Protein AF-A0A288GSP4-F1 (afdb_monomer_lite)

Structure (mmCIF, N/CA/C/O backbone):
data_AF-A0A288GSP4-F1
#
_entry.id   AF-A0A288GSP4-F1
#
loop_
_atom_site.group_PDB
_atom_site.id
_atom_site.type_symbol
_atom_site.label_atom_id
_atom_site.label_alt_id
_atom_site.label_comp_id
_atom_site.label_asym_id
_atom_site.label_entity_id
_atom_site.label_seq_id
_atom_site.pdbx_PDB_ins_code
_atom_site.Cartn_x
_atom_site.Cartn_y
_atom_site.Cartn_z
_atom_site.occupancy
_atom_site.B_iso_or_equiv
_atom_site.auth_seq_id
_atom_site.auth_comp_id
_atom_site.auth_asym_id
_atom_site.auth_atom_id
_atom_site.pdbx_PDB_model_num
ATOM 1 N N . MET A 1 1 ? 4.087 21.436 -51.937 1.00 36.59 1 MET A N 1
ATOM 2 C CA . MET A 1 1 ? 5.367 20.720 -51.729 1.00 36.59 1 MET A CA 1
ATOM 3 C C . MET A 1 1 ? 5.870 21.070 -50.325 1.00 36.59 1 MET A C 1
ATOM 5 O O . MET A 1 1 ? 6.119 22.237 -50.080 1.00 36.59 1 MET A O 1
ATOM 9 N N . ALA A 1 2 ? 5.588 20.204 -49.338 1.00 42.44 2 ALA A N 1
ATOM 10 C CA . ALA A 1 2 ? 6.560 19.403 -48.556 1.00 42.44 2 ALA A CA 1
ATOM 11 C C . ALA A 1 2 ? 7.413 20.239 -47.565 1.00 42.44 2 ALA A C 1
ATOM 13 O O . ALA A 1 2 ? 8.299 20.976 -47.968 1.00 42.44 2 ALA A O 1
ATOM 14 N N . GLU A 1 3 ? 6.995 20.320 -46.295 1.00 41.94 3 GLU A N 1
ATOM 15 C CA . GLU A 1 3 ? 7.503 19.550 -45.130 1.00 41.94 3 GLU A CA 1
ATOM 16 C C . GLU A 1 3 ? 8.809 20.082 -44.507 1.00 41.94 3 GLU A C 1
ATOM 18 O O . GLU A 1 3 ? 9.875 20.002 -45.106 1.00 41.94 3 GLU A O 1
ATOM 23 N N . LYS A 1 4 ? 8.735 20.489 -43.227 1.00 38.47 4 LYS A N 1
ATOM 24 C CA . LYS A 1 4 ? 9.621 19.990 -42.156 1.00 38.47 4 LYS A CA 1
ATOM 25 C C . LYS A 1 4 ? 9.047 20.309 -40.769 1.00 38.47 4 LYS A C 1
ATOM 27 O O . LYS A 1 4 ? 8.980 21.452 -40.333 1.00 38.47 4 LYS A O 1
ATOM 32 N N . LYS A 1 5 ? 8.628 19.238 -40.090 1.00 45.09 5 LYS A N 1
ATOM 33 C CA . LYS A 1 5 ? 8.247 19.159 -38.675 1.00 45.09 5 LYS A CA 1
ATOM 34 C C . LYS A 1 5 ? 9.476 19.382 -37.789 1.00 45.09 5 LYS A C 1
ATOM 36 O O . LYS A 1 5 ? 10.459 18.681 -37.984 1.00 45.09 5 LYS A O 1
ATOM 41 N N . THR A 1 6 ? 9.365 20.208 -36.748 1.00 33.09 6 THR A N 1
ATOM 42 C CA . THR A 1 6 ? 9.979 19.961 -35.426 1.00 33.09 6 THR A CA 1
ATOM 43 C C . THR A 1 6 ? 9.165 20.670 -34.338 1.00 33.09 6 THR A C 1
ATOM 45 O O . THR A 1 6 ? 9.449 21.780 -33.901 1.00 33.09 6 THR A O 1
ATOM 48 N N . THR A 1 7 ? 8.116 20.003 -33.862 1.00 34.47 7 THR A N 1
ATOM 49 C CA . THR A 1 7 ? 7.431 20.369 -32.619 1.00 34.47 7 THR A CA 1
ATOM 50 C C . THR A 1 7 ? 8.386 20.166 -31.441 1.00 34.47 7 THR A C 1
ATOM 52 O O . THR A 1 7 ? 8.567 19.039 -30.974 1.00 34.47 7 THR A O 1
ATOM 55 N N . LYS A 1 8 ? 8.989 21.242 -30.925 1.00 40.56 8 LYS A N 1
ATOM 56 C CA . LYS A 1 8 ? 9.576 21.226 -29.579 1.00 40.56 8 LYS A CA 1
ATOM 57 C C . LYS A 1 8 ? 8.431 21.223 -28.571 1.00 40.56 8 LYS A C 1
ATOM 59 O O . LYS A 1 8 ? 7.932 22.265 -28.167 1.00 40.56 8 LYS A O 1
ATOM 64 N N . LYS A 1 9 ? 7.987 20.018 -28.211 1.00 40.88 9 LYS A N 1
ATOM 65 C CA . LYS A 1 9 ? 7.101 19.760 -27.075 1.00 40.88 9 LYS A CA 1
ATOM 66 C C . LYS A 1 9 ? 7.822 20.290 -25.827 1.00 40.88 9 LYS A C 1
ATOM 68 O O . LYS A 1 9 ? 8.894 19.764 -25.518 1.00 40.88 9 LYS A O 1
ATOM 73 N N . PRO A 1 10 ? 7.327 21.327 -25.130 1.00 36.25 10 PRO A N 1
ATOM 74 C CA . PRO A 1 10 ? 7.930 21.703 -23.867 1.00 36.25 10 PRO A CA 1
A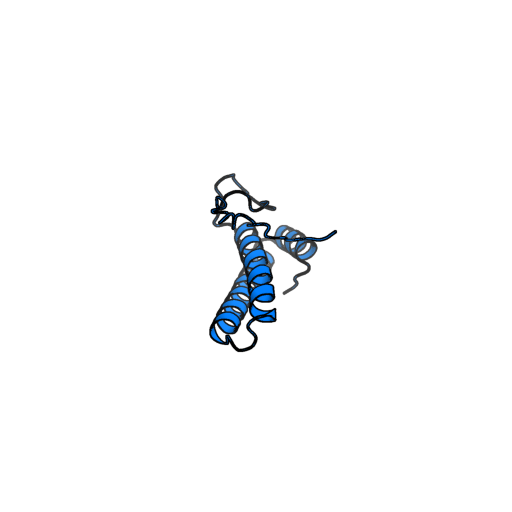TOM 75 C C . PRO A 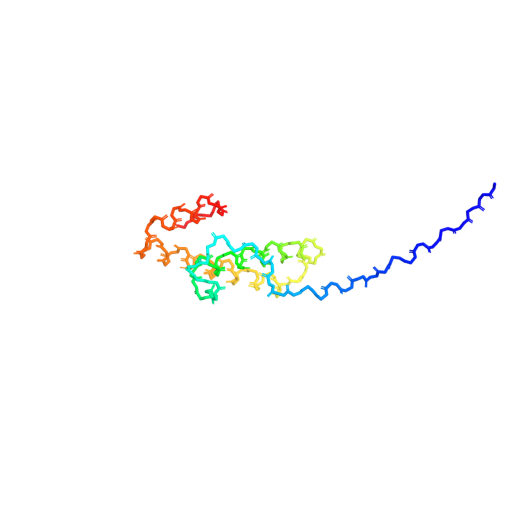1 10 ? 7.715 20.528 -22.915 1.00 36.25 10 PRO A C 1
ATOM 77 O O . PRO A 1 10 ? 6.585 20.136 -22.621 1.00 36.25 10 PRO A O 1
ATOM 80 N N . VAL A 1 11 ? 8.821 19.921 -22.487 1.00 47.47 11 VAL A N 1
ATOM 81 C CA . VAL A 1 11 ? 8.853 18.976 -21.375 1.00 47.47 11 VAL A CA 1
ATOM 82 C C . VAL A 1 11 ? 8.508 19.791 -20.135 1.00 47.47 11 VAL A C 1
ATOM 84 O O . VAL A 1 11 ? 9.380 20.305 -19.438 1.00 47.47 11 VAL A O 1
ATOM 87 N N . ALA A 1 12 ? 7.209 19.976 -19.910 1.00 36.50 12 ALA A N 1
ATOM 88 C CA . ALA A 1 12 ? 6.677 20.502 -18.674 1.00 36.50 12 ALA A CA 1
ATOM 89 C C . ALA A 1 12 ? 6.993 19.463 -17.599 1.00 36.50 12 ALA A C 1
ATOM 91 O O . ALA A 1 12 ? 6.254 18.499 -17.395 1.00 36.50 12 ALA A O 1
ATOM 92 N N . LYS A 1 13 ? 8.142 19.647 -16.943 1.00 37.12 13 LYS A N 1
ATOM 93 C CA . LYS A 1 13 ? 8.395 19.110 -15.614 1.00 37.12 13 LYS A CA 1
ATOM 94 C C . LYS A 1 13 ? 7.272 19.640 -14.738 1.00 37.12 13 LYS A C 1
ATOM 96 O O . LYS A 1 13 ? 7.296 20.772 -14.269 1.00 37.12 13 LYS A O 1
ATOM 101 N N . LYS A 1 14 ? 6.240 18.823 -14.609 1.00 32.75 14 LYS A N 1
ATOM 102 C CA . LYS A 1 14 ? 5.155 19.013 -13.672 1.00 32.75 14 LYS A CA 1
ATOM 103 C C . LYS A 1 14 ? 5.750 18.715 -12.297 1.00 32.75 14 LYS A C 1
ATOM 105 O O . LYS A 1 14 ? 5.678 17.599 -11.801 1.00 32.75 14 LYS A O 1
ATOM 110 N N . THR A 1 15 ? 6.397 19.715 -11.705 1.00 40.75 15 THR A N 1
ATOM 111 C CA . THR A 1 15 ? 6.530 19.838 -10.251 1.00 40.75 15 THR A CA 1
ATOM 112 C C . THR A 1 15 ? 5.105 20.027 -9.737 1.00 40.75 15 THR A C 1
ATOM 114 O O . THR A 1 15 ? 4.625 21.142 -9.565 1.00 40.75 15 THR A O 1
ATOM 117 N N . GLN A 1 16 ? 4.350 18.933 -9.669 1.00 38.72 16 GLN A N 1
ATOM 118 C CA . GLN A 1 16 ? 2.985 18.962 -9.175 1.00 38.72 16 GLN A CA 1
ATOM 119 C C . GLN A 1 16 ? 3.065 18.930 -7.665 1.00 38.72 16 GLN A C 1
ATOM 121 O O . GLN A 1 16 ? 3.598 17.986 -7.085 1.00 38.72 16 GLN A O 1
ATOM 126 N N . ALA A 1 17 ? 2.569 20.005 -7.065 1.00 36.09 17 ALA A N 1
ATOM 127 C CA . ALA A 1 17 ? 2.232 20.076 -5.664 1.00 36.09 17 ALA A CA 1
ATOM 128 C C . ALA A 1 17 ? 1.627 18.742 -5.201 1.00 36.09 17 ALA A C 1
ATOM 130 O O . ALA A 1 17 ? 0.618 18.270 -5.729 1.00 36.09 17 ALA A O 1
ATOM 131 N N . THR A 1 18 ? 2.286 18.131 -4.223 1.00 41.62 18 THR A N 1
ATOM 132 C CA . THR A 1 18 ? 1.800 16.998 -3.439 1.00 41.62 18 THR A CA 1
ATOM 133 C C . THR A 1 18 ? 0.600 17.474 -2.610 1.00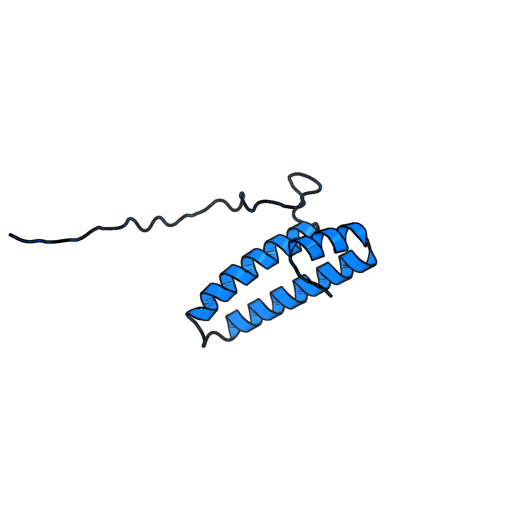 41.62 18 THR A C 1
ATOM 135 O O . THR A 1 18 ? 0.732 17.726 -1.420 1.00 41.62 18 THR A O 1
ATOM 138 N N . GLY A 1 19 ? -0.543 17.714 -3.250 1.00 38.84 19 GLY A N 1
ATOM 139 C CA . GLY A 1 19 ? -1.743 18.271 -2.612 1.00 38.84 19 GLY A CA 1
ATOM 140 C C . GLY A 1 19 ? -3.049 17.703 -3.164 1.00 38.84 19 GLY A C 1
ATOM 141 O O . GLY A 1 19 ? -3.988 17.507 -2.407 1.00 38.84 19 GLY A O 1
ATOM 142 N N . ASP A 1 20 ? -3.085 17.316 -4.441 1.00 40.78 20 ASP A N 1
ATOM 143 C CA . ASP A 1 20 ? -4.317 16.872 -5.111 1.00 40.78 20 ASP A CA 1
ATOM 144 C C . ASP A 1 20 ? -4.398 15.350 -5.278 1.00 40.78 20 ASP A C 1
ATOM 146 O O . ASP A 1 20 ? -4.709 14.824 -6.348 1.00 40.78 20 ASP A O 1
ATOM 150 N N . GLN A 1 21 ? -4.090 14.589 -4.230 1.00 51.22 21 GLN A N 1
ATOM 151 C CA . GLN A 1 21 ? -4.497 13.186 -4.218 1.00 51.22 21 GLN A CA 1
ATOM 152 C C . GLN A 1 21 ? -5.919 13.156 -3.691 1.00 51.22 21 GLN A C 1
ATOM 154 O O . GLN A 1 21 ? -6.091 13.392 -2.509 1.00 51.22 21 GLN A O 1
ATOM 159 N N . ALA A 1 22 ? -6.917 12.900 -4.543 1.00 48.34 22 ALA A N 1
ATOM 160 C CA . ALA A 1 22 ? -8.324 12.805 -4.148 1.00 48.34 22 ALA A CA 1
ATOM 161 C C . ALA A 1 22 ? -8.463 11.934 -2.889 1.00 48.34 22 ALA A C 1
ATOM 163 O O . ALA A 1 22 ? -8.350 10.703 -2.930 1.00 48.34 22 ALA A O 1
ATOM 164 N N . VAL A 1 23 ? -8.610 12.599 -1.744 1.00 51.91 23 VAL A N 1
ATOM 165 C CA . VAL A 1 23 ? -8.505 11.947 -0.451 1.00 51.91 23 VAL A CA 1
ATOM 166 C C . VAL A 1 23 ? -9.858 11.346 -0.159 1.00 51.91 23 VAL A C 1
ATOM 168 O O . VAL A 1 23 ? -10.794 12.020 0.247 1.00 51.91 23 VAL A O 1
ATOM 171 N N . TRP A 1 24 ? -9.994 10.057 -0.442 1.00 54.09 24 TRP A N 1
ATOM 172 C CA . TRP A 1 24 ? -11.282 9.391 -0.289 1.00 54.09 24 TRP A CA 1
ATOM 173 C C . TRP A 1 24 ? -11.748 9.284 1.160 1.00 54.09 24 TRP A C 1
ATOM 175 O O . TRP A 1 24 ? -12.932 9.039 1.369 1.00 54.09 24 TRP A O 1
ATOM 185 N N . TYR A 1 25 ? -10.832 9.476 2.112 1.00 59.78 25 TYR A N 1
ATOM 186 C CA . TYR A 1 25 ? -11.075 9.415 3.544 1.00 59.78 25 TYR A CA 1
ATOM 187 C C . TYR A 1 25 ? -10.028 10.256 4.279 1.00 59.78 25 TYR A C 1
ATOM 189 O O . TYR A 1 25 ? -8.917 9.797 4.548 1.00 59.78 25 TYR A O 1
ATOM 197 N N . GLN A 1 26 ? -10.372 11.508 4.552 1.00 57.69 26 GLN A N 1
ATOM 198 C CA . GLN A 1 26 ? -9.681 12.347 5.524 1.00 57.69 26 GLN A CA 1
ATOM 199 C C . GLN A 1 26 ? -10.662 12.568 6.667 1.00 57.69 26 GLN A C 1
ATOM 201 O O . GLN A 1 26 ? -11.743 13.110 6.449 1.00 57.69 26 GLN A O 1
ATOM 206 N N . ARG A 1 27 ? -10.320 12.105 7.876 1.00 62.28 27 ARG A N 1
ATOM 207 C CA . ARG A 1 27 ? -11.144 12.388 9.065 1.00 62.28 27 ARG A CA 1
ATOM 208 C C . ARG A 1 27 ? -11.084 13.874 9.421 1.00 62.28 27 ARG A C 1
ATOM 210 O O . ARG A 1 27 ? -12.055 14.430 9.917 1.00 62.28 27 ARG A O 1
ATOM 217 N N . HIS A 1 28 ? -9.956 14.504 9.097 1.00 62.88 28 HIS A N 1
ATOM 218 C CA . HIS A 1 28 ? -9.706 15.940 9.150 1.00 62.88 28 HIS A CA 1
ATOM 219 C C . HIS A 1 28 ? -8.849 16.347 7.946 1.00 62.88 28 HIS A C 1
ATOM 221 O O . HIS A 1 28 ? -8.123 15.512 7.413 1.00 62.88 28 HIS A O 1
ATOM 227 N N . GLU A 1 29 ? -8.869 17.619 7.545 1.00 60.94 29 GLU A N 1
ATOM 228 C CA . GLU A 1 29 ? -8.151 18.125 6.354 1.00 60.94 29 GLU A CA 1
ATOM 229 C C . GLU A 1 29 ? -6.627 17.881 6.388 1.00 60.94 29 GLU A C 1
ATOM 231 O O . GLU A 1 29 ? -5.982 17.771 5.348 1.00 60.94 29 GLU A O 1
ATOM 236 N N . LEU A 1 30 ? -6.047 17.730 7.583 1.00 66.31 30 LEU A N 1
ATOM 237 C CA . LEU A 1 30 ? -4.618 17.463 7.801 1.00 66.31 30 LEU A CA 1
ATOM 238 C C . LEU A 1 30 ? -4.315 16.000 8.163 1.00 66.31 30 LEU A C 1
ATOM 240 O O . LEU A 1 30 ? -3.192 15.668 8.551 1.00 66.31 30 LEU A O 1
ATOM 244 N N . ASP A 1 31 ? -5.301 15.107 8.063 1.00 69.69 31 ASP A N 1
ATOM 245 C CA . ASP A 1 31 ? -5.110 13.708 8.418 1.00 69.69 31 ASP A CA 1
ATOM 246 C C . ASP A 1 31 ? -4.305 12.975 7.340 1.00 69.69 31 ASP A C 1
ATOM 248 O O . ASP A 1 31 ? -4.799 12.588 6.280 1.00 69.69 31 ASP A O 1
ATOM 252 N N . THR A 1 32 ? -3.024 12.803 7.645 1.00 74.69 32 THR A N 1
ATOM 253 C CA . THR A 1 32 ? -2.060 12.035 6.853 1.00 74.69 32 THR A CA 1
ATOM 254 C C . THR A 1 32 ? -1.720 10.699 7.513 1.00 74.69 32 THR A C 1
ATOM 256 O O . THR A 1 32 ? -1.062 9.860 6.900 1.00 74.69 32 THR A O 1
ATOM 259 N N . GLY A 1 33 ? -2.145 10.477 8.761 1.00 76.50 33 GLY A N 1
ATOM 260 C CA . GLY A 1 33 ? -1.769 9.314 9.567 1.00 76.50 33 GLY A CA 1
ATOM 261 C C . GLY A 1 33 ? -2.765 8.161 9.488 1.00 76.50 33 GLY A C 1
ATOM 262 O O . GLY A 1 33 ? -2.390 7.013 9.739 1.00 76.50 33 GLY A O 1
ATOM 263 N N . SER A 1 34 ? -4.017 8.439 9.120 1.00 82.75 34 SER A N 1
ATOM 264 C CA . SER A 1 34 ? -5.064 7.423 9.107 1.00 82.75 34 SER A CA 1
ATOM 265 C C . SER A 1 34 ? -4.746 6.236 8.188 1.00 82.75 34 SER A C 1
ATOM 267 O O . SER A 1 34 ? -4.260 6.421 7.064 1.00 82.75 34 SER A O 1
ATOM 269 N N . PRO A 1 35 ? -5.083 4.996 8.605 1.00 84.94 35 PRO A N 1
ATOM 270 C CA . PRO A 1 35 ? -4.885 3.808 7.777 1.00 84.94 35 PRO A CA 1
ATOM 271 C C . PRO A 1 35 ? -5.572 3.912 6.411 1.00 84.94 35 PRO A C 1
ATOM 273 O O . PRO A 1 35 ? -5.040 3.431 5.416 1.00 84.94 35 PRO A O 1
ATOM 276 N N . GLU A 1 36 ? -6.732 4.569 6.350 1.00 83.06 36 GLU A N 1
ATOM 277 C CA . GLU A 1 36 ? -7.503 4.793 5.121 1.00 83.06 36 GLU A CA 1
ATOM 278 C C . GLU A 1 36 ? -6.718 5.653 4.112 1.00 83.06 36 GLU A C 1
ATOM 280 O O . GLU A 1 36 ? -6.552 5.264 2.951 1.00 83.06 36 GLU A O 1
ATOM 285 N N . TYR A 1 37 ? -6.157 6.773 4.581 1.00 85.62 37 TYR A N 1
ATOM 286 C CA . TYR A 1 37 ? -5.293 7.651 3.793 1.00 85.62 37 TYR A CA 1
ATOM 287 C C . TYR A 1 37 ? -4.046 6.912 3.294 1.00 85.62 37 TYR A C 1
ATOM 289 O O . TYR A 1 37 ? -3.710 6.950 2.109 1.00 85.62 37 TYR A O 1
ATOM 297 N N . GLN A 1 38 ? -3.378 6.174 4.182 1.00 88.44 38 GLN A N 1
ATOM 298 C CA . GLN A 1 38 ? -2.161 5.436 3.843 1.00 88.44 38 GLN A CA 1
ATOM 299 C C . GLN A 1 38 ? -2.416 4.323 2.816 1.00 88.44 38 GLN A C 1
ATOM 301 O O . GLN A 1 38 ? -1.613 4.136 1.900 1.00 88.44 38 GLN A O 1
ATOM 306 N N . ILE A 1 39 ? -3.545 3.608 2.910 1.00 88.00 39 ILE A N 1
ATOM 307 C CA . ILE A 1 39 ? -3.946 2.606 1.911 1.00 88.00 39 ILE A CA 1
ATOM 308 C C . ILE A 1 39 ? -4.138 3.259 0.541 1.00 88.00 39 ILE A C 1
ATOM 310 O O . ILE A 1 39 ? -3.689 2.696 -0.463 1.00 88.00 39 ILE A O 1
ATOM 314 N N . ASN A 1 40 ? -4.765 4.436 0.495 1.00 85.75 40 ASN A N 1
ATOM 315 C CA . ASN A 1 40 ? -4.933 5.196 -0.737 1.00 85.75 40 ASN A CA 1
ATOM 316 C C . ASN A 1 40 ? -3.573 5.575 -1.347 1.00 85.75 40 ASN A C 1
ATOM 318 O O . ASN A 1 40 ? -3.247 5.166 -2.462 1.00 85.75 40 ASN A O 1
ATOM 322 N N . LEU A 1 41 ? -2.727 6.244 -0.561 1.00 87.44 41 LEU A N 1
ATOM 323 C CA . LEU A 1 41 ? -1.394 6.676 -0.978 1.00 87.44 41 LEU A CA 1
ATOM 324 C C . LEU A 1 41 ? -0.541 5.513 -1.506 1.00 87.44 41 LEU A C 1
ATOM 326 O O . LEU A 1 41 ? 0.132 5.633 -2.531 1.00 87.44 41 LEU A O 1
ATOM 330 N N . MET A 1 42 ? -0.559 4.373 -0.810 1.00 90.44 42 MET A N 1
ATOM 331 C CA . MET A 1 42 ? 0.149 3.169 -1.248 1.00 90.44 42 MET A CA 1
ATOM 332 C C . MET A 1 42 ? -0.422 2.605 -2.544 1.00 90.44 42 MET A C 1
ATOM 334 O O . MET A 1 42 ? 0.340 2.106 -3.363 1.00 90.44 42 MET A O 1
ATOM 338 N N . THR A 1 43 ? -1.738 2.673 -2.735 1.00 89.31 43 THR A N 1
ATOM 339 C CA . THR A 1 43 ? -2.393 2.181 -3.950 1.00 89.31 43 THR A CA 1
ATOM 340 C C . THR A 1 43 ? -1.963 2.983 -5.169 1.00 89.31 43 THR A C 1
ATOM 342 O O . THR A 1 43 ? -1.550 2.370 -6.147 1.00 89.31 43 THR A O 1
ATOM 345 N N . THR A 1 44 ? -1.937 4.313 -5.084 1.00 88.62 44 THR A N 1
ATOM 346 C CA . THR A 1 44 ? -1.425 5.165 -6.168 1.00 88.62 44 THR A CA 1
ATOM 347 C C . THR A 1 44 ? 0.034 4.840 -6.489 1.00 88.62 44 THR A C 1
ATOM 349 O O . THR A 1 44 ? 0.358 4.525 -7.628 1.00 88.62 44 THR A O 1
ATOM 352 N N . LYS A 1 45 ? 0.899 4.774 -5.466 1.00 89.94 45 LYS A N 1
ATOM 353 C CA . LYS A 1 45 ? 2.321 4.426 -5.648 1.00 89.94 45 LYS A CA 1
ATOM 354 C C . LYS A 1 45 ? 2.526 3.044 -6.273 1.00 89.94 45 LYS A C 1
ATOM 356 O O . LYS A 1 45 ? 3.467 2.852 -7.037 1.00 89.94 45 LYS A O 1
ATOM 361 N N . ILE A 1 46 ? 1.686 2.070 -5.919 1.00 90.75 46 ILE A N 1
ATOM 362 C CA . ILE A 1 46 ? 1.715 0.722 -6.499 1.00 90.75 46 ILE A CA 1
ATOM 363 C C . ILE A 1 46 ? 1.399 0.789 -7.993 1.00 90.75 46 ILE A C 1
ATOM 365 O O . ILE A 1 46 ? 2.135 0.186 -8.768 1.00 90.75 46 ILE A O 1
ATOM 369 N N . THR A 1 47 ? 0.365 1.530 -8.393 1.00 90.38 47 THR A N 1
ATOM 370 C CA . THR A 1 47 ? -0.002 1.704 -9.804 1.00 90.38 47 THR A CA 1
ATO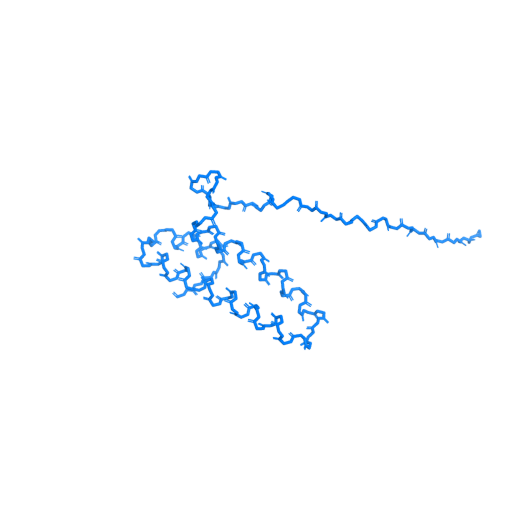M 371 C C . THR A 1 47 ? 1.133 2.355 -10.596 1.00 90.38 47 THR A C 1
ATOM 373 O O . THR A 1 47 ? 1.550 1.809 -11.618 1.00 90.38 47 THR A O 1
ATOM 376 N N . ASP A 1 48 ? 1.716 3.437 -10.077 1.00 90.19 48 ASP A N 1
ATOM 377 C CA . ASP A 1 48 ? 2.827 4.142 -10.731 1.00 90.19 48 ASP A CA 1
ATOM 378 C C . ASP A 1 48 ? 4.062 3.233 -10.894 1.00 90.19 48 ASP A C 1
ATOM 380 O O . ASP A 1 48 ? 4.681 3.160 -11.960 1.00 90.19 48 ASP A O 1
ATOM 384 N N . LEU A 1 49 ? 4.414 2.473 -9.847 1.00 90.06 49 LEU A N 1
ATOM 385 C CA . LEU A 1 49 ? 5.523 1.514 -9.896 1.00 90.06 49 LEU A CA 1
ATOM 386 C C . LEU A 1 49 ? 5.239 0.344 -10.840 1.00 90.06 49 LEU A C 1
ATOM 388 O O . LEU A 1 49 ? 6.154 -0.144 -11.502 1.00 90.06 49 LEU A O 1
ATOM 392 N N . GLN A 1 50 ? 3.991 -0.119 -10.918 1.00 90.25 50 GLN A N 1
ATOM 393 C CA . GLN A 1 50 ? 3.600 -1.157 -11.866 1.00 90.25 50 GLN A CA 1
ATOM 394 C C . GLN A 1 50 ? 3.796 -0.690 -13.309 1.00 90.25 50 GLN A C 1
ATOM 396 O O . GLN A 1 50 ? 4.305 -1.463 -14.118 1.00 90.25 50 GLN A O 1
ATOM 401 N N . GLU A 1 51 ? 3.447 0.556 -13.636 1.00 91.38 51 GLU A N 1
ATOM 402 C CA . GLU A 1 51 ? 3.721 1.133 -14.956 1.00 91.38 51 GLU A CA 1
ATOM 403 C C . GLU A 1 51 ? 5.222 1.247 -15.229 1.00 91.38 51 GLU A C 1
ATOM 405 O O . GLU A 1 51 ? 5.687 0.823 -16.286 1.00 91.38 51 GLU A O 1
ATOM 410 N N . HIS A 1 52 ? 6.005 1.714 -14.254 1.00 89.25 52 HIS A N 1
ATOM 411 C CA . HIS A 1 52 ? 7.460 1.796 -14.385 1.00 89.25 52 HIS A CA 1
ATOM 412 C C . HIS A 1 52 ? 8.111 0.427 -14.665 1.00 89.25 52 HIS A C 1
ATOM 414 O O . HIS A 1 52 ? 8.992 0.301 -15.521 1.00 89.25 52 HIS A O 1
ATOM 420 N N . LEU A 1 53 ? 7.650 -0.621 -13.977 1.00 90.38 53 LEU A N 1
ATOM 421 C CA . LEU A 1 53 ? 8.157 -1.990 -14.111 1.00 90.38 53 LEU A CA 1
ATOM 422 C C . LEU A 1 53 ? 7.730 -2.688 -15.411 1.00 90.38 53 LEU A C 1
ATOM 424 O O . LEU A 1 53 ? 8.366 -3.673 -15.802 1.00 90.38 53 LEU A O 1
ATOM 428 N N . LYS A 1 54 ? 6.685 -2.198 -16.096 1.00 90.62 54 LYS A N 1
ATOM 429 C CA . LYS A 1 54 ? 6.328 -2.669 -17.446 1.00 90.62 54 LYS A CA 1
ATOM 430 C C . LYS A 1 54 ? 7.387 -2.290 -18.477 1.00 90.62 54 LYS A C 1
ATOM 432 O O . LYS A 1 54 ? 7.568 -3.027 -19.432 1.00 90.62 54 LYS A O 1
ATOM 437 N N . THR A 1 55 ? 8.094 -1.182 -18.285 1.00 92.88 55 THR A N 1
ATOM 438 C CA . THR A 1 55 ? 9.198 -0.783 -19.173 1.00 92.88 55 THR A CA 1
ATOM 439 C C . THR A 1 55 ? 10.535 -1.326 -18.663 1.00 92.88 55 THR A C 1
ATOM 441 O O . THR A 1 55 ? 11.392 -1.719 -19.449 1.00 92.88 55 THR A O 1
ATOM 444 N N . ASN A 1 56 ? 10.703 -1.412 -17.337 1.00 89.62 56 ASN A N 1
ATOM 445 C CA . ASN A 1 56 ? 11.950 -1.811 -16.678 1.00 89.62 56 ASN A CA 1
ATOM 446 C C . ASN A 1 56 ? 11.842 -3.186 -16.006 1.00 89.62 56 ASN A C 1
ATOM 448 O O . ASN A 1 56 ? 11.898 -3.328 -14.785 1.00 89.62 56 ASN A O 1
ATOM 452 N N . HIS A 1 57 ? 11.722 -4.243 -16.808 1.00 87.38 57 HIS A N 1
ATOM 453 C CA . HIS A 1 57 ? 11.520 -5.599 -16.287 1.00 87.38 57 HIS A CA 1
ATOM 454 C C . HIS A 1 57 ? 12.687 -6.160 -15.460 1.00 87.38 57 HIS A C 1
ATOM 456 O O . HIS A 1 57 ? 12.473 -7.090 -14.679 1.00 87.38 57 HIS A O 1
ATOM 462 N N . LYS A 1 58 ? 13.907 -5.640 -15.634 1.00 91.12 58 LYS A N 1
ATOM 463 C CA . LYS A 1 58 ? 15.118 -6.108 -14.936 1.00 91.12 58 LYS A CA 1
ATOM 464 C C . LYS A 1 58 ? 15.412 -5.353 -13.636 1.00 91.12 58 LYS A C 1
ATOM 466 O O . LYS A 1 58 ? 16.377 -5.691 -12.962 1.00 91.12 58 LYS A O 1
ATOM 471 N N . ASP A 1 59 ? 14.591 -4.372 -13.263 1.00 93.44 59 ASP A N 1
ATOM 472 C CA . ASP A 1 59 ? 14.757 -3.659 -11.997 1.00 93.44 59 ASP A CA 1
ATOM 473 C C . ASP A 1 59 ? 14.172 -4.485 -10.837 1.00 93.44 59 ASP A C 1
ATOM 475 O O . ASP A 1 59 ? 12.963 -4.506 -10.578 1.00 93.44 59 ASP A O 1
ATOM 479 N N . PHE A 1 60 ? 15.040 -5.244 -10.167 1.00 91.81 60 PHE A N 1
ATOM 480 C CA . PHE A 1 60 ? 14.659 -6.092 -9.038 1.00 91.81 60 PHE A CA 1
ATOM 481 C C . PHE A 1 60 ? 14.484 -5.302 -7.736 1.00 91.81 60 PHE A C 1
ATOM 483 O O . PHE A 1 60 ? 13.671 -5.698 -6.894 1.00 91.81 60 PHE A O 1
ATOM 490 N N . ASP A 1 61 ? 15.169 -4.169 -7.581 1.00 91.88 61 ASP A N 1
ATOM 491 C CA . ASP A 1 61 ? 15.0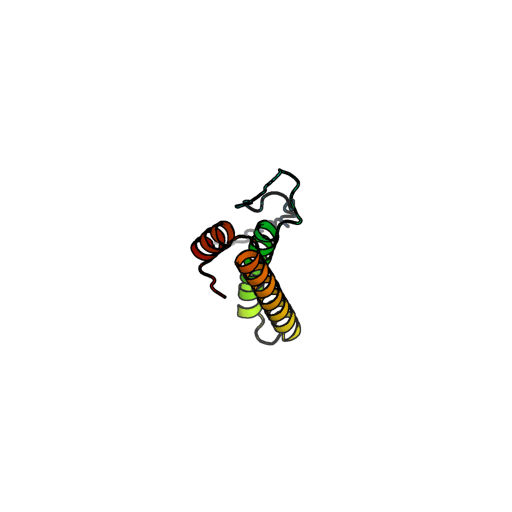43 -3.311 -6.402 1.00 91.88 61 ASP A CA 1
ATOM 492 C C . ASP A 1 61 ? 13.690 -2.594 -6.384 1.00 91.88 61 ASP A C 1
ATOM 494 O O . ASP A 1 61 ? 13.010 -2.573 -5.350 1.00 91.88 61 ASP A O 1
ATOM 498 N N . ALA A 1 62 ? 13.225 -2.109 -7.539 1.00 88.94 62 ALA A N 1
ATOM 499 C CA . ALA A 1 62 ? 11.883 -1.554 -7.690 1.00 88.94 62 ALA A CA 1
ATOM 500 C C . ALA A 1 62 ? 10.787 -2.616 -7.485 1.00 88.94 62 ALA A C 1
ATOM 502 O O . ALA A 1 62 ? 9.773 -2.351 -6.836 1.00 88.94 62 ALA A O 1
ATOM 503 N N . LYS A 1 63 ? 10.988 -3.860 -7.942 1.00 91.69 63 LYS A N 1
ATOM 504 C CA . LYS A 1 63 ? 10.060 -4.964 -7.616 1.00 91.69 63 LYS A CA 1
ATOM 505 C C . LYS A 1 63 ? 10.022 -5.242 -6.118 1.00 91.69 63 LYS A C 1
ATOM 507 O O . LYS A 1 63 ? 8.950 -5.453 -5.551 1.00 91.69 63 LYS A O 1
ATOM 512 N N . ARG A 1 64 ? 11.175 -5.219 -5.448 1.00 93.75 64 ARG A N 1
ATOM 513 C CA . ARG A 1 64 ? 11.257 -5.411 -3.996 1.00 93.75 64 ARG A CA 1
ATOM 514 C C . ARG A 1 64 ? 10.545 -4.290 -3.242 1.00 93.75 64 ARG A C 1
ATOM 516 O O . ARG A 1 64 ? 9.831 -4.573 -2.278 1.00 93.75 64 ARG A O 1
ATOM 523 N N . SER A 1 65 ? 10.715 -3.035 -3.659 1.00 92.88 65 SER A N 1
ATOM 524 C CA . SER A 1 65 ? 10.024 -1.894 -3.047 1.00 92.88 65 SER A CA 1
ATOM 525 C C . SER A 1 65 ? 8.507 -1.976 -3.264 1.00 92.88 65 SER A C 1
ATOM 527 O O . SER A 1 65 ? 7.751 -1.784 -2.308 1.00 92.88 65 SER A O 1
ATOM 529 N N . LEU A 1 66 ? 8.063 -2.398 -4.453 1.00 93.19 66 LEU A N 1
ATOM 530 C CA . LEU A 1 66 ? 6.660 -2.681 -4.755 1.00 93.19 66 LEU A CA 1
ATOM 531 C C . LEU A 1 66 ? 6.082 -3.756 -3.821 1.00 93.19 66 LEU A C 1
ATOM 533 O O . LEU A 1 66 ? 5.044 -3.540 -3.194 1.00 93.19 66 LEU A O 1
ATOM 537 N N . LEU A 1 67 ? 6.767 -4.893 -3.664 1.00 92.88 67 LEU A N 1
ATOM 538 C CA . LEU A 1 67 ? 6.323 -5.968 -2.768 1.00 92.88 67 LEU A CA 1
ATOM 539 C C . LEU A 1 67 ? 6.229 -5.501 -1.309 1.00 92.88 67 LEU A C 1
ATOM 541 O O . LEU A 1 67 ? 5.275 -5.844 -0.608 1.00 92.88 67 LEU A O 1
ATOM 545 N N . ARG A 1 68 ? 7.172 -4.665 -0.854 1.00 94.06 68 ARG A N 1
ATOM 546 C CA . ARG A 1 68 ? 7.117 -4.049 0.483 1.00 94.06 68 ARG A CA 1
ATOM 547 C C . ARG A 1 68 ? 5.892 -3.148 0.648 1.00 94.06 68 ARG A C 1
ATOM 549 O O . ARG A 1 68 ? 5.262 -3.190 1.704 1.00 94.06 68 ARG A O 1
ATOM 556 N N . LEU A 1 69 ? 5.537 -2.356 -0.365 1.00 92.75 69 LEU A N 1
ATOM 557 C CA . LEU A 1 69 ? 4.336 -1.512 -0.338 1.00 92.75 69 LEU A CA 1
ATOM 558 C C . LEU A 1 69 ? 3.056 -2.353 -0.278 1.00 92.75 69 LEU A C 1
ATOM 560 O O . LEU A 1 69 ? 2.187 -2.081 0.550 1.00 92.75 69 LEU A O 1
ATOM 564 N N . VAL A 1 70 ? 2.967 -3.419 -1.081 1.00 92.31 70 VAL A N 1
ATOM 565 C CA . VAL A 1 70 ? 1.829 -4.354 -1.056 1.00 92.31 70 VAL A CA 1
ATOM 566 C C . VAL A 1 70 ? 1.682 -5.007 0.322 1.00 92.31 70 VAL A C 1
ATOM 568 O O . VAL A 1 70 ? 0.576 -5.053 0.865 1.00 92.31 70 VAL A O 1
ATOM 571 N N . ALA A 1 71 ? 2.787 -5.456 0.925 1.00 93.12 71 ALA A N 1
ATOM 572 C CA . ALA A 1 71 ? 2.783 -6.051 2.259 1.00 93.12 71 ALA A CA 1
ATOM 573 C C . ALA A 1 71 ? 2.327 -5.056 3.341 1.00 93.12 71 ALA A C 1
ATOM 575 O O . ALA A 1 71 ? 1.463 -5.391 4.151 1.00 93.12 71 ALA A O 1
ATOM 576 N N . LYS A 1 72 ? 2.837 -3.815 3.328 1.00 92.75 72 LYS A N 1
ATOM 577 C CA . LYS A 1 72 ? 2.402 -2.769 4.270 1.00 92.75 72 LYS A CA 1
ATOM 578 C C . LYS A 1 72 ? 0.913 -2.446 4.124 1.00 92.75 72 LYS A C 1
ATOM 580 O O . LYS A 1 72 ? 0.205 -2.388 5.128 1.00 92.75 72 LYS A O 1
ATOM 585 N N . ARG A 1 73 ? 0.415 -2.311 2.888 1.00 91.94 73 ARG A N 1
ATOM 586 C CA . ARG A 1 73 ? -1.013 -2.080 2.611 1.00 91.94 73 ARG A CA 1
ATOM 587 C C . ARG A 1 73 ? -1.884 -3.212 3.164 1.00 91.94 73 ARG A C 1
ATOM 589 O O . ARG A 1 73 ? -2.927 -2.952 3.759 1.00 91.94 73 ARG A O 1
ATOM 596 N N . ARG A 1 74 ? -1.431 -4.466 3.036 1.00 91.69 74 ARG A N 1
ATOM 597 C CA . ARG A 1 74 ? -2.106 -5.636 3.619 1.00 91.69 74 ARG A CA 1
ATOM 598 C C . ARG A 1 74 ? -2.172 -5.558 5.149 1.00 91.69 74 ARG A C 1
ATOM 600 O O . ARG A 1 74 ? -3.211 -5.881 5.718 1.00 91.69 74 ARG A O 1
ATOM 607 N N . THR A 1 75 ? -1.110 -5.107 5.816 1.00 92.38 75 THR A N 1
ATOM 608 C CA . THR A 1 75 ? -1.107 -4.915 7.277 1.00 92.38 75 THR A CA 1
ATOM 609 C C . THR A 1 75 ? -2.123 -3.862 7.718 1.00 92.38 75 THR A C 1
ATOM 611 O O . THR A 1 75 ? -2.865 -4.118 8.663 1.00 92.38 75 THR A O 1
ATOM 614 N N . PHE A 1 76 ? 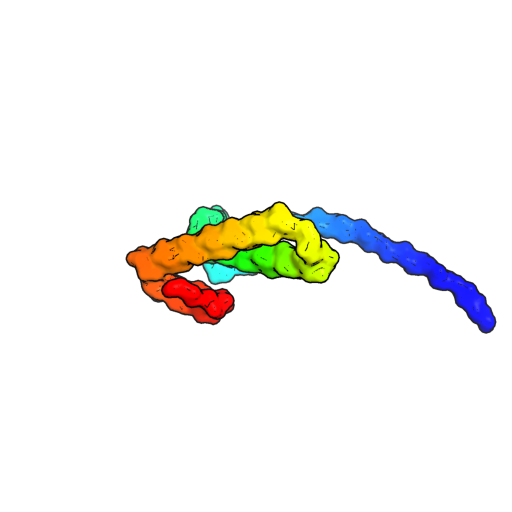-2.233 -2.732 7.009 1.00 90.62 76 PHE A N 1
ATOM 615 C CA . PHE A 1 76 ? -3.249 -1.716 7.315 1.00 90.62 76 PHE A CA 1
ATOM 616 C C . PHE A 1 76 ? -4.679 -2.234 7.134 1.00 90.62 76 PHE A C 1
ATOM 618 O O . PHE A 1 76 ? -5.531 -1.977 7.980 1.00 90.62 76 PHE A O 1
ATOM 625 N N . LEU A 1 77 ? -4.941 -3.026 6.091 1.00 90.00 77 LEU A N 1
ATOM 626 C CA . LEU A 1 77 ? -6.249 -3.662 5.906 1.00 90.00 77 LEU A CA 1
ATOM 627 C C . LEU A 1 77 ? -6.583 -4.649 7.037 1.00 90.00 77 LEU A C 1
ATOM 629 O O . LEU A 1 77 ? -7.717 -4.662 7.509 1.00 90.00 77 LEU A O 1
ATOM 633 N N . ARG A 1 78 ? -5.607 -5.433 7.523 1.00 91.69 78 ARG A N 1
ATOM 634 C CA . ARG A 1 78 ? -5.799 -6.303 8.705 1.00 91.69 78 ARG A CA 1
ATOM 635 C C . ARG A 1 78 ? -6.059 -5.497 9.971 1.00 91.69 78 ARG A C 1
ATOM 637 O O . ARG A 1 78 ? -6.916 -5.874 10.760 1.00 91.69 78 ARG A O 1
ATOM 644 N N . TYR A 1 79 ? -5.340 -4.391 10.154 1.00 91.75 79 TYR A N 1
ATOM 645 C CA . TYR A 1 79 ? -5.561 -3.490 11.280 1.00 91.75 79 TYR A CA 1
ATOM 646 C C . TYR A 1 79 ? -6.984 -2.919 11.258 1.00 91.75 79 TYR A C 1
ATOM 648 O O . TYR A 1 79 ? -7.679 -3.001 12.268 1.00 91.75 79 TYR A O 1
ATOM 656 N N . LEU A 1 80 ? -7.453 -2.423 10.107 1.00 88.81 80 LEU A N 1
ATOM 657 C CA . LEU A 1 80 ? -8.825 -1.932 9.961 1.00 88.81 80 LEU A CA 1
ATOM 658 C C . LEU A 1 80 ? -9.850 -3.033 10.239 1.00 88.81 80 LEU A C 1
ATOM 660 O O . LEU A 1 80 ? -10.764 -2.803 11.014 1.00 88.81 80 LEU A O 1
ATOM 664 N N . LYS A 1 81 ? -9.661 -4.244 9.705 1.00 89.12 81 LYS A N 1
ATOM 665 C CA . LYS A 1 81 ? -10.558 -5.386 9.954 1.00 89.12 81 LYS A CA 1
ATOM 666 C C . LYS A 1 81 ? -10.733 -5.696 11.446 1.00 89.12 81 LYS A C 1
ATOM 668 O O . LYS A 1 81 ? -11.834 -6.042 11.856 1.00 89.12 81 LYS A O 1
ATOM 673 N N . ASN A 1 82 ? -9.667 -5.564 12.238 1.00 90.94 82 ASN A N 1
ATOM 674 C CA . ASN A 1 82 ? -9.695 -5.854 13.672 1.00 90.94 82 ASN A CA 1
ATOM 675 C C . ASN A 1 82 ? -10.257 -4.700 14.519 1.00 90.94 82 ASN A C 1
ATOM 677 O O . ASN A 1 82 ? -10.822 -4.962 15.573 1.00 90.94 82 ASN A O 1
ATOM 681 N N . ASN A 1 83 ? -10.073 -3.444 14.096 1.00 88.81 83 ASN A N 1
ATOM 682 C CA . ASN A 1 83 ? -10.495 -2.272 14.875 1.00 88.81 83 ASN A CA 1
ATOM 683 C C . ASN A 1 83 ? -11.873 -1.743 14.461 1.00 88.81 83 ASN A C 1
ATOM 685 O O . ASN A 1 83 ? -12.663 -1.358 15.314 1.00 88.81 83 ASN A O 1
ATOM 689 N N . ASN A 1 84 ? -12.154 -1.682 13.157 1.00 86.88 84 ASN A N 1
ATOM 690 C CA . ASN A 1 84 ? -13.412 -1.179 12.619 1.00 86.88 84 ASN A CA 1
ATOM 691 C C . ASN A 1 84 ? -13.798 -1.914 11.324 1.00 86.88 84 ASN A C 1
ATOM 693 O O . ASN A 1 84 ? -13.289 -1.644 10.228 1.00 86.88 84 ASN A O 1
ATOM 697 N N . LEU A 1 85 ? -14.754 -2.830 11.466 1.00 87.81 85 LEU A N 1
ATOM 698 C CA . LEU A 1 85 ? -15.234 -3.664 10.373 1.00 87.81 85 LEU A CA 1
ATOM 699 C C . LEU A 1 85 ? -15.955 -2.861 9.281 1.00 87.81 85 LEU A C 1
ATOM 701 O O . LEU A 1 85 ? -15.793 -3.165 8.100 1.00 87.81 85 LEU A O 1
ATOM 705 N N . GLU A 1 86 ? -16.716 -1.827 9.641 1.00 87.75 86 GLU A N 1
ATOM 706 C CA . GLU A 1 86 ? -17.468 -1.004 8.685 1.00 87.75 86 GLU A CA 1
ATOM 707 C C . GLU A 1 86 ? -16.529 -0.225 7.763 1.00 87.75 86 GLU A C 1
ATOM 709 O O . GLU A 1 86 ? -16.675 -0.239 6.533 1.00 87.75 86 GLU A O 1
ATOM 714 N N . THR A 1 87 ? -15.498 0.389 8.346 1.00 83.69 87 THR A N 1
ATOM 715 C CA . THR A 1 87 ? -14.440 1.064 7.593 1.00 83.69 87 THR A CA 1
ATOM 716 C C . THR A 1 87 ? -13.710 0.076 6.689 1.00 83.69 87 THR A C 1
ATOM 718 O O . THR A 1 87 ? -13.499 0.362 5.509 1.00 83.69 87 THR A O 1
ATOM 721 N N . TYR A 1 88 ? -13.364 -1.112 7.198 1.00 88.31 88 TYR A N 1
ATOM 722 C CA . TYR A 1 88 ? -12.728 -2.153 6.390 1.00 88.31 88 TYR A CA 1
ATOM 723 C C . TYR A 1 88 ? -13.586 -2.553 5.185 1.00 88.31 88 TYR A C 1
ATOM 725 O O . TYR A 1 88 ? -13.073 -2.601 4.068 1.00 88.31 88 TYR A O 1
ATOM 733 N N . LEU A 1 89 ? -14.885 -2.804 5.377 1.00 86.50 89 LEU A N 1
ATOM 734 C CA . LEU A 1 89 ? -15.793 -3.171 4.288 1.00 86.50 89 LEU A CA 1
ATOM 735 C C . LEU A 1 89 ? -15.882 -2.064 3.237 1.00 86.50 89 LEU A C 1
ATOM 737 O O . LEU A 1 89 ? -15.872 -2.344 2.039 1.00 86.50 89 LEU A O 1
ATOM 741 N N . THR A 1 90 ? -15.922 -0.811 3.679 1.00 87.06 90 THR A N 1
ATOM 742 C CA . THR A 1 90 ? -15.989 0.355 2.796 1.00 87.06 90 THR A CA 1
ATOM 743 C C . THR A 1 90 ? -14.710 0.502 1.967 1.00 87.06 90 THR A C 1
ATOM 745 O O . THR A 1 90 ? -14.766 0.601 0.738 1.00 87.06 90 THR A O 1
ATOM 748 N N . VAL A 1 91 ? -13.543 0.429 2.615 1.00 83.94 91 VAL A N 1
ATOM 749 C CA . VAL A 1 91 ? -12.237 0.499 1.942 1.00 83.94 91 VAL A CA 1
ATOM 750 C C . VAL A 1 91 ? -12.030 -0.701 1.013 1.00 83.94 91 VAL A C 1
ATOM 752 O O . VAL A 1 91 ? -11.552 -0.534 -0.111 1.00 83.94 91 VAL A O 1
ATOM 755 N N . SER A 1 92 ? -12.429 -1.902 1.439 1.00 85.44 92 SER A N 1
ATOM 756 C CA . SER A 1 92 ? -12.332 -3.139 0.656 1.00 85.44 92 SER A CA 1
ATOM 757 C C . SER A 1 92 ? -13.194 -3.084 -0.605 1.00 85.44 92 SER A C 1
ATOM 759 O O . SER A 1 92 ? -12.701 -3.396 -1.688 1.00 85.44 92 SER A O 1
ATOM 761 N N . LYS A 1 93 ? -14.446 -2.615 -0.505 1.00 85.94 93 LYS A N 1
ATOM 762 C CA . LYS A 1 93 ? -15.325 -2.418 -1.671 1.00 85.94 93 LYS A CA 1
ATOM 763 C C . LYS A 1 93 ? -14.726 -1.434 -2.674 1.00 85.94 93 LYS A C 1
ATOM 765 O O . LYS A 1 93 ? -14.791 -1.677 -3.872 1.00 85.94 93 LYS A O 1
ATOM 770 N N . LYS A 1 94 ? -14.124 -0.346 -2.188 1.00 82.06 94 LYS A N 1
ATOM 771 C CA . LYS A 1 94 ? -13.593 0.726 -3.039 1.00 82.06 94 LYS A CA 1
ATOM 772 C C . LYS A 1 94 ? -12.286 0.356 -3.733 1.00 82.06 94 LYS A C 1
ATOM 774 O O . LYS A 1 94 ? -12.088 0.686 -4.894 1.00 82.06 94 LYS A O 1
ATOM 779 N N . THR A 1 95 ? -11.393 -0.326 -3.021 1.00 79.06 95 THR A N 1
ATOM 780 C CA . THR A 1 95 ? -10.091 -0.746 -3.563 1.00 79.06 95 THR A CA 1
ATOM 781 C C . THR A 1 95 ? -10.143 -2.100 -4.270 1.00 79.06 95 THR A C 1
ATOM 783 O O . THR A 1 95 ? -9.197 -2.456 -4.966 1.00 79.06 95 THR A O 1
ATOM 786 N N . GLY A 1 96 ? -11.213 -2.878 -4.080 1.00 83.00 96 GLY A N 1
ATOM 787 C CA . GLY A 1 96 ? -11.321 -4.256 -4.566 1.00 83.00 96 GLY A CA 1
ATOM 788 C C . GLY A 1 96 ? -10.393 -5.239 -3.840 1.00 83.00 96 GLY A C 1
ATOM 789 O O . GLY A 1 96 ? -10.273 -6.393 -4.245 1.00 83.00 96 GLY A O 1
ATOM 790 N N . LEU A 1 97 ? -9.718 -4.799 -2.774 1.00 80.06 97 LEU A N 1
ATOM 791 C CA . LEU A 1 97 ? -8.732 -5.588 -2.041 1.00 80.06 97 LEU A CA 1
ATOM 792 C C . LEU A 1 97 ? -9.389 -6.289 -0.854 1.00 80.06 97 LEU A C 1
ATOM 794 O O . LEU A 1 97 ? -10.165 -5.684 -0.114 1.00 80.06 97 LEU A O 1
ATOM 798 N N . LYS A 1 98 ? -9.040 -7.557 -0.638 1.00 74.06 98 LYS A N 1
ATOM 799 C CA . LYS A 1 98 ? -9.510 -8.368 0.494 1.00 74.06 98 LYS A CA 1
ATOM 800 C C . LYS A 1 98 ? -8.318 -9.009 1.199 1.00 74.06 98 LYS A C 1
ATOM 802 O O . LYS A 1 98 ? -7.341 -9.364 0.538 1.00 74.06 98 LYS A O 1
ATOM 807 N N . VAL A 1 99 ? -8.397 -9.131 2.528 1.00 72.44 99 VAL A N 1
ATOM 808 C CA . VAL A 1 99 ? -7.378 -9.796 3.363 1.00 72.44 99 VAL A CA 1
ATOM 809 C C . VAL A 1 99 ? -7.968 -10.865 4.270 1.00 72.44 99 VAL A C 1
ATOM 811 O O . VAL A 1 99 ? -9.053 -10.645 4.870 1.00 72.44 99 VAL A O 1
#

Foldseek 3Di:
DDDDDDPPDPPPPCPDPPQPQPQPDDPDSPPCPQLSNLLSVLLVVLVVLVVVCVVVVPPVVSVVVSVVSVVVNVVSLVVCVVPPVVVSVVSCVVSVDDD

Radius of gyration: 18.9 Å; chains: 1; bounding box: 33×32×67 Å

Sequence (99 aa):
MAEKKTTKKPVAKKTQATGDQAVWYQRHELDTGSPEYQINLMTTKITDLQEHLKTNHKDFDAKRSLLRLVAKRRTFLRYLKNNNLETYLTVSKKTGLKV

Secondary structure (DSSP, 8-state):
-----------------TT-S--S--SSTT--SSHHHHHHHHHHHHHHHHHHHHH-TT-HHHHHHHHHHHHHHHHHHHHHHHH-HHHHHHHHHHH----

pLDDT: mean 74.97, std 20.83, range [32.75, 94.06]